Protein AF-A0A1Q3N577-F1 (afdb_monomer_lite)

Sequence (159 aa):
MLRPDIKIQPTASDKILKSLITYLAVVILLINVLELYLNRNLEVAWMGKYKMILLSVFCILIALGGHYLTKHPQYFNYRKEINAVNAAYEYRRSIQAIRTALICMLLAITTLSFVHLFQRIQYLSDWQRFYLFPVIVALCLVFYIVIYFRSKKATPGAE

Secondary structure (DSSP, 8-state):
-PPP---PPPPHHHHHHHHHHHHHHHHHHHHHHHHHHHHHHS---THHHHHHHHHHHHHHHHHHHHHHHHH-GGGS--SS---TTTHHHHHHHHHHHHHHHHHHHHHHHHHHHHHHHHHHHTTS-HHHHHHHHHHHHHHHHHHHHHHHHHHHTT-----

Structure (mmCIF, N/CA/C/O backbone):
data_AF-A0A1Q3N577-F1
#
_entry.id   AF-A0A1Q3N577-F1
#
loop_
_atom_site.group_PDB
_atom_site.id
_atom_site.type_symbol
_atom_site.label_atom_id
_atom_site.label_alt_id
_atom_site.label_comp_id
_atom_site.label_asym_id
_atom_site.label_entity_id
_atom_site.label_seq_id
_atom_site.pdbx_PDB_ins_code
_atom_site.Cartn_x
_atom_site.Cartn_y
_atom_site.Cartn_z
_atom_site.occupancy
_atom_site.B_iso_or_equiv
_atom_site.auth_seq_id
_atom_site.auth_comp_id
_atom_site.auth_asym_id
_atom_site.auth_atom_id
_atom_site.pdbx_PDB_model_num
ATOM 1 N N . MET A 1 1 ? -20.905 -15.032 24.412 1.00 60.38 1 MET A N 1
ATOM 2 C CA . MET A 1 1 ? -21.484 -13.671 24.396 1.00 60.38 1 MET A CA 1
ATOM 3 C C . MET A 1 1 ? -21.301 -13.067 23.011 1.00 60.38 1 MET A C 1
ATOM 5 O O . MET A 1 1 ? -20.223 -13.217 22.444 1.00 60.38 1 MET A O 1
ATOM 9 N N . LEU A 1 2 ? -22.338 -12.442 22.449 1.00 78.38 2 LEU A N 1
ATOM 10 C CA . LEU A 1 2 ? -22.232 -11.697 21.189 1.00 78.38 2 LEU A CA 1
ATOM 11 C C . LEU A 1 2 ? -21.441 -10.410 21.446 1.00 78.38 2 LEU A C 1
ATOM 13 O O . LEU A 1 2 ? -21.791 -9.637 22.335 1.00 78.38 2 LEU A O 1
ATOM 17 N N . ARG A 1 3 ? -20.351 -10.202 20.701 1.00 84.94 3 ARG A N 1
ATOM 18 C CA . ARG A 1 3 ? -19.554 -8.976 20.808 1.00 84.94 3 ARG A CA 1
ATOM 19 C C . ARG A 1 3 ? -20.349 -7.793 20.247 1.00 84.94 3 ARG A C 1
ATOM 21 O O . ARG A 1 3 ? -21.017 -7.962 19.227 1.00 84.94 3 ARG A O 1
ATOM 28 N N . PRO A 1 4 ? -20.263 -6.604 20.864 1.00 87.12 4 PRO A N 1
ATOM 29 C CA . PRO A 1 4 ? -20.976 -5.431 20.379 1.00 87.12 4 PRO A CA 1
ATOM 30 C C . PRO A 1 4 ? -20.441 -5.008 19.003 1.00 87.12 4 PRO A C 1
ATOM 32 O O . PRO A 1 4 ? -19.229 -4.876 18.816 1.00 87.12 4 PRO A O 1
ATOM 35 N N . ASP A 1 5 ? -21.344 -4.791 18.045 1.00 87.00 5 ASP A N 1
ATOM 36 C CA . ASP A 1 5 ? -21.024 -4.286 16.705 1.00 87.00 5 ASP A CA 1
ATOM 37 C C . ASP A 1 5 ? -21.136 -2.757 16.694 1.00 87.00 5 ASP A C 1
ATOM 39 O O . ASP A 1 5 ? -22.206 -2.181 16.495 1.00 87.00 5 ASP A O 1
ATOM 43 N N . ILE A 1 6 ? -20.022 -2.087 16.996 1.00 86.25 6 ILE A N 1
ATOM 44 C CA . ILE A 1 6 ? -19.956 -0.626 17.082 1.00 86.25 6 ILE A CA 1
ATOM 45 C C . ILE A 1 6 ? -19.259 -0.086 15.836 1.00 86.25 6 ILE A C 1
ATOM 47 O O . ILE A 1 6 ? -18.084 -0.369 15.588 1.00 86.25 6 ILE A O 1
ATOM 51 N N . LYS A 1 7 ? -19.956 0.768 15.080 1.00 84.62 7 LYS A N 1
ATOM 52 C CA . LYS A 1 7 ? -19.364 1.488 13.946 1.00 84.62 7 LYS A CA 1
ATOM 53 C C . LYS A 1 7 ? -18.413 2.572 14.451 1.00 84.62 7 LYS A C 1
ATOM 55 O O . LYS A 1 7 ? -18.843 3.608 14.951 1.00 84.62 7 LYS A O 1
ATOM 60 N N . ILE A 1 8 ? -17.111 2.354 14.281 1.00 84.88 8 ILE A N 1
ATOM 61 C CA . ILE A 1 8 ? -16.096 3.347 14.639 1.00 84.88 8 ILE A CA 1
ATOM 62 C C . ILE A 1 8 ? -16.025 4.438 13.581 1.00 84.88 8 ILE A C 1
ATOM 64 O O . ILE A 1 8 ? -15.740 4.176 12.411 1.00 84.88 8 ILE A O 1
ATOM 68 N N . GLN A 1 9 ? -16.236 5.681 14.012 1.00 86.25 9 GLN A N 1
ATOM 69 C CA . GLN A 1 9 ? -16.050 6.832 13.142 1.00 86.25 9 GLN A CA 1
ATOM 70 C C . GLN A 1 9 ? -14.558 7.034 12.817 1.00 86.25 9 GLN A C 1
ATOM 72 O O . GLN A 1 9 ? -13.721 7.006 13.732 1.00 86.25 9 GLN A O 1
ATOM 77 N N . PRO A 1 10 ? -14.214 7.248 11.532 1.00 82.00 10 PRO A N 1
ATOM 78 C CA . PRO A 1 10 ? -12.839 7.443 11.099 1.00 82.00 10 PRO A CA 1
ATOM 79 C C . PRO A 1 10 ? -12.299 8.799 11.563 1.00 82.00 10 PRO A C 1
ATOM 81 O O . PRO A 1 10 ? -12.874 9.848 11.282 1.00 82.00 10 PRO A O 1
ATOM 84 N N . THR A 1 11 ? -11.150 8.769 12.228 1.00 86.25 11 THR A N 1
ATOM 85 C CA . THR A 1 11 ? -10.394 9.954 12.651 1.00 86.25 11 THR A CA 1
ATOM 86 C C . THR A 1 11 ? -9.575 10.566 11.501 1.00 86.25 11 THR A C 1
ATOM 88 O O . THR A 1 11 ? -9.487 10.014 10.401 1.00 86.25 11 THR A O 1
ATOM 91 N N . ALA A 1 12 ? -8.948 11.727 11.722 1.00 82.94 12 ALA A N 1
ATOM 92 C CA . ALA A 1 12 ? -8.049 12.328 10.732 1.00 82.94 12 ALA A CA 1
ATOM 93 C C . ALA A 1 12 ? -6.838 11.425 10.424 1.00 82.94 12 ALA A C 1
ATOM 95 O O . ALA A 1 12 ? -6.513 11.206 9.256 1.00 82.94 12 ALA A O 1
ATOM 96 N N . SER A 1 13 ? -6.230 10.822 11.452 1.00 81.94 13 SER A N 1
ATOM 97 C CA . SER A 1 13 ? -5.123 9.872 11.278 1.00 81.94 13 SER A CA 1
ATOM 98 C C . SER A 1 13 ? -5.557 8.637 10.486 1.00 81.94 13 SER A C 1
ATOM 100 O O . SER A 1 13 ? -4.830 8.176 9.609 1.00 81.94 13 SER A O 1
ATOM 102 N N . ASP A 1 14 ? -6.787 8.164 10.689 1.00 82.81 14 ASP A N 1
ATOM 103 C CA . ASP A 1 14 ? -7.365 7.062 9.917 1.00 82.81 14 ASP A CA 1
ATOM 104 C C . ASP A 1 14 ? -7.448 7.368 8.414 1.00 82.81 14 ASP A C 1
ATOM 106 O O . ASP A 1 14 ? -7.158 6.506 7.577 1.00 82.81 14 ASP A O 1
ATOM 110 N N . LYS A 1 15 ? -7.816 8.605 8.060 1.00 83.94 15 LYS A N 1
ATOM 111 C CA . LYS A 1 15 ? -7.866 9.068 6.666 1.00 83.94 15 LYS A CA 1
ATOM 112 C C . LYS A 1 15 ? -6.469 9.148 6.047 1.00 83.94 15 LYS A C 1
ATOM 114 O O . LYS A 1 15 ? -6.307 8.757 4.887 1.00 83.94 15 LYS A O 1
ATOM 119 N N . ILE A 1 16 ? -5.473 9.608 6.806 1.00 84.44 16 ILE A N 1
ATOM 120 C CA . ILE A 1 16 ? -4.072 9.681 6.361 1.00 84.44 16 ILE A CA 1
ATOM 121 C C . ILE A 1 16 ? -3.533 8.272 6.103 1.00 84.44 16 ILE A C 1
ATOM 123 O O . ILE A 1 16 ? -3.088 7.988 4.992 1.00 84.44 16 ILE A O 1
ATOM 127 N N . LEU A 1 17 ? -3.672 7.358 7.069 1.00 85.88 17 LEU A N 1
ATOM 128 C CA . LEU A 1 17 ? -3.203 5.973 6.938 1.00 85.88 17 LEU A CA 1
ATOM 129 C C . LEU A 1 17 ? -3.861 5.263 5.750 1.00 85.88 17 LEU A C 1
ATOM 131 O O . LEU A 1 17 ? -3.186 4.602 4.964 1.00 85.88 17 LEU A O 1
ATOM 135 N N . LYS A 1 18 ? -5.174 5.445 5.553 1.00 85.31 18 LYS A N 1
ATOM 136 C CA . LYS A 1 18 ? -5.877 4.882 4.390 1.00 85.31 18 LYS A CA 1
ATOM 137 C C . LYS A 1 18 ? -5.354 5.452 3.070 1.00 85.31 18 LYS A C 1
ATOM 139 O O . LYS A 1 18 ? -5.277 4.728 2.078 1.00 85.31 18 LYS A O 1
ATOM 144 N N . SER A 1 19 ? -5.034 6.743 3.031 1.00 83.75 19 SER A N 1
ATOM 145 C CA . SER A 1 19 ? -4.470 7.388 1.839 1.00 83.75 19 SER A CA 1
ATOM 146 C C . SER A 1 19 ? -3.072 6.865 1.536 1.00 83.75 19 SER A C 1
ATOM 148 O O . SER A 1 19 ? -2.806 6.536 0.386 1.00 83.75 19 SER A O 1
ATOM 150 N N . LEU A 1 20 ? -2.241 6.669 2.561 1.00 85.62 20 LEU A N 1
ATOM 151 C CA . LEU A 1 20 ? -0.915 6.077 2.413 1.00 85.62 20 LEU A CA 1
ATOM 152 C C . LEU A 1 20 ? -0.984 4.639 1.879 1.00 85.62 20 LEU A C 1
ATOM 154 O O . LEU A 1 20 ? -0.286 4.313 0.928 1.00 85.62 20 LEU A O 1
ATOM 158 N N . ILE A 1 21 ? -1.881 3.806 2.417 1.00 87.69 21 ILE A N 1
ATOM 159 C CA . ILE A 1 21 ? -2.132 2.443 1.909 1.00 87.69 21 ILE A CA 1
ATOM 160 C C . ILE A 1 21 ? -2.550 2.476 0.433 1.00 87.69 21 ILE A C 1
ATOM 162 O O . ILE A 1 21 ? -2.034 1.709 -0.374 1.00 87.69 21 ILE A O 1
ATOM 166 N N . THR A 1 22 ? -3.470 3.381 0.077 1.00 85.12 22 THR A N 1
ATOM 167 C CA . THR A 1 22 ? -3.941 3.530 -1.312 1.00 85.12 22 THR A CA 1
ATOM 168 C C . THR A 1 22 ? -2.786 3.933 -2.227 1.00 85.12 22 THR A C 1
ATOM 170 O O . THR A 1 22 ? -2.621 3.358 -3.296 1.00 85.12 22 THR A O 1
ATOM 173 N N . TYR A 1 23 ? -1.972 4.897 -1.795 1.00 85.00 23 TYR A N 1
ATOM 174 C CA . TYR A 1 23 ? -0.819 5.363 -2.548 1.00 85.00 23 TYR A CA 1
ATOM 175 C C . TYR A 1 23 ? 0.201 4.245 -2.780 1.00 85.00 23 TYR A C 1
ATOM 177 O O . TYR A 1 23 ? 0.550 3.986 -3.927 1.00 85.00 23 TYR A O 1
ATOM 185 N N . LEU A 1 24 ? 0.615 3.538 -1.724 1.00 86.50 24 LEU A N 1
ATOM 186 C CA . LEU A 1 24 ? 1.573 2.435 -1.836 1.00 86.50 24 LEU A CA 1
ATOM 187 C C . LEU A 1 24 ? 1.068 1.342 -2.787 1.00 86.50 24 LEU A C 1
ATOM 189 O O . LEU A 1 24 ? 1.821 0.877 -3.635 1.00 86.50 24 LEU A O 1
ATOM 193 N N . ALA A 1 25 ? -0.216 0.983 -2.711 1.00 85.38 25 ALA A N 1
ATOM 194 C CA . ALA A 1 25 ? -0.806 0.006 -3.625 1.00 85.38 25 ALA A CA 1
ATOM 195 C C . ALA A 1 25 ? -0.743 0.463 -5.095 1.00 85.38 25 ALA A C 1
ATOM 197 O O . ALA A 1 25 ? -0.415 -0.332 -5.974 1.00 85.38 25 ALA A O 1
ATOM 198 N N . VAL A 1 26 ? -1.016 1.744 -5.369 1.00 84.06 26 VAL A N 1
ATOM 199 C CA . VAL A 1 26 ? -0.924 2.305 -6.727 1.00 84.06 26 VAL A CA 1
ATOM 200 C C . VAL A 1 26 ? 0.523 2.344 -7.218 1.00 84.06 26 VAL A C 1
ATOM 202 O O . VAL A 1 26 ? 0.777 1.979 -8.363 1.00 84.06 26 VAL A O 1
ATOM 205 N N . VAL A 1 27 ? 1.478 2.721 -6.363 1.00 84.62 27 VAL A N 1
ATOM 206 C CA . VAL A 1 27 ? 2.912 2.701 -6.697 1.00 84.62 27 VAL A CA 1
ATOM 207 C C . VAL A 1 27 ? 3.360 1.291 -7.075 1.00 84.62 27 VAL A C 1
ATOM 209 O O . VAL A 1 27 ? 3.979 1.115 -8.120 1.00 84.62 27 VAL A O 1
ATOM 212 N N . ILE A 1 28 ? 2.995 0.281 -6.281 1.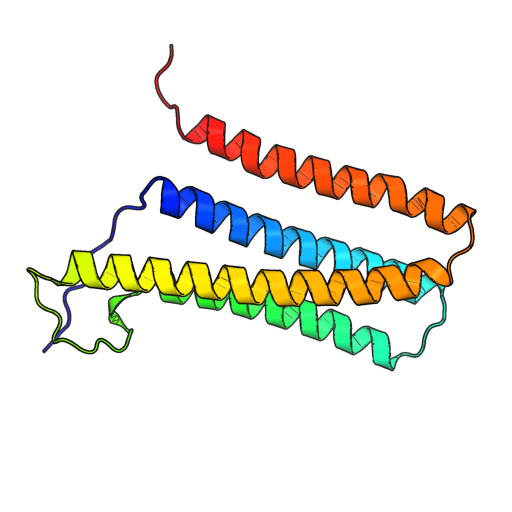00 85.69 28 ILE A N 1
ATOM 213 C CA . ILE A 1 28 ? 3.321 -1.122 -6.572 1.00 85.69 28 ILE A CA 1
ATOM 214 C C . ILE A 1 28 ? 2.730 -1.547 -7.923 1.00 85.69 28 ILE A C 1
ATOM 216 O O . ILE A 1 28 ? 3.430 -2.144 -8.737 1.00 85.69 28 ILE A O 1
ATOM 220 N N . LEU A 1 29 ? 1.462 -1.221 -8.200 1.00 83.25 29 LEU A N 1
ATOM 221 C CA . LEU A 1 29 ? 0.831 -1.533 -9.488 1.00 83.25 29 LEU A CA 1
ATOM 222 C C . LEU A 1 29 ? 1.565 -0.879 -10.664 1.00 83.25 29 LEU A C 1
ATOM 224 O O . LEU A 1 29 ? 1.808 -1.539 -11.671 1.00 83.25 29 LEU A O 1
ATOM 228 N N . LEU A 1 30 ? 1.954 0.389 -10.535 1.00 81.69 30 LEU A N 1
ATOM 229 C CA . LEU A 1 30 ? 2.684 1.111 -11.576 1.00 81.69 30 LEU A CA 1
ATOM 230 C C . LEU A 1 30 ? 4.081 0.526 -11.818 1.00 81.69 30 LEU A C 1
ATOM 232 O O . LEU A 1 30 ? 4.465 0.359 -12.974 1.00 81.69 30 LEU A O 1
ATOM 236 N N . ILE A 1 31 ? 4.809 0.156 -10.758 1.00 81.38 31 ILE A N 1
ATOM 237 C CA . ILE A 1 31 ? 6.102 -0.535 -10.886 1.00 81.38 31 ILE A CA 1
ATOM 238 C C . ILE A 1 31 ? 5.917 -1.866 -11.620 1.00 81.38 31 ILE A C 1
ATOM 240 O O . ILE A 1 31 ? 6.652 -2.143 -12.562 1.00 81.38 31 ILE A O 1
ATOM 244 N N . ASN A 1 32 ? 4.901 -2.654 -11.262 1.00 80.19 32 ASN A N 1
ATOM 245 C CA . ASN A 1 32 ? 4.634 -3.931 -11.924 1.00 80.19 32 ASN A CA 1
ATOM 246 C C . ASN A 1 32 ? 4.265 -3.761 -13.408 1.00 80.19 32 ASN A C 1
ATOM 248 O O . ASN A 1 32 ? 4.738 -4.523 -14.250 1.00 80.19 32 ASN A O 1
ATOM 252 N N . VAL A 1 33 ? 3.457 -2.752 -13.760 1.00 79.31 33 VAL A N 1
ATOM 253 C CA . VAL A 1 33 ? 3.138 -2.427 -15.165 1.00 79.31 33 VAL A CA 1
ATOM 254 C C . VAL A 1 33 ? 4.404 -2.051 -15.933 1.00 79.31 33 VAL A C 1
ATOM 256 O O . VAL A 1 33 ? 4.624 -2.528 -17.048 1.00 79.31 33 VAL A O 1
ATOM 259 N N . LEU A 1 34 ? 5.258 -1.231 -15.325 1.00 79.25 34 LEU A N 1
ATOM 260 C CA . LEU A 1 34 ? 6.528 -0.832 -15.909 1.00 79.25 34 LEU A CA 1
ATOM 261 C C . LEU A 1 34 ? 7.459 -2.035 -16.109 1.00 79.25 34 LEU A C 1
ATOM 263 O O . LEU A 1 34 ? 8.038 -2.200 -17.179 1.00 79.25 34 LEU A O 1
ATOM 267 N N . GLU A 1 35 ? 7.569 -2.921 -15.125 1.00 77.31 35 GLU A N 1
ATOM 268 C CA . GLU A 1 35 ? 8.372 -4.135 -15.252 1.00 77.31 35 GLU A CA 1
ATOM 269 C C . GLU A 1 35 ? 7.831 -5.108 -16.300 1.00 77.31 35 GLU A C 1
ATOM 271 O O . GLU A 1 35 ? 8.619 -5.755 -16.992 1.00 77.31 35 GLU A O 1
ATOM 276 N N . LEU A 1 36 ? 6.510 -5.215 -16.463 1.00 77.00 36 LEU A N 1
ATOM 277 C CA . LEU A 1 36 ? 5.903 -5.989 -17.548 1.00 77.00 36 LEU A CA 1
ATOM 278 C C . LEU A 1 36 ? 6.284 -5.415 -18.918 1.00 77.00 36 LEU A C 1
ATOM 280 O O . LEU A 1 36 ? 6.641 -6.179 -19.817 1.00 77.00 36 LEU A O 1
ATOM 284 N N . TYR A 1 37 ? 6.272 -4.087 -19.061 1.00 76.50 37 TYR A N 1
ATOM 285 C CA . TYR A 1 37 ? 6.732 -3.408 -20.273 1.00 76.50 37 TYR A CA 1
ATOM 286 C C . TYR A 1 37 ? 8.218 -3.681 -20.549 1.00 76.50 37 TYR A C 1
ATOM 288 O O . TYR A 1 37 ? 8.577 -4.092 -21.653 1.00 76.50 37 TYR A O 1
ATOM 296 N N . LEU A 1 38 ? 9.081 -3.546 -19.538 1.00 74.75 38 LEU A N 1
ATOM 297 C CA . LEU A 1 38 ? 10.514 -3.822 -19.675 1.00 74.75 38 LEU A CA 1
ATOM 298 C C . LEU A 1 38 ? 10.785 -5.298 -20.013 1.00 74.75 38 LEU A C 1
ATOM 300 O O . LEU A 1 38 ? 11.564 -5.586 -20.915 1.00 74.75 38 LEU A O 1
ATOM 304 N N . ASN A 1 39 ? 10.099 -6.244 -19.362 1.00 73.88 39 ASN A N 1
ATOM 305 C CA . ASN A 1 39 ? 10.220 -7.681 -19.645 1.00 73.88 39 ASN A CA 1
ATOM 306 C C . ASN A 1 39 ? 9.760 -8.072 -21.053 1.00 73.88 39 ASN A C 1
ATOM 308 O O . ASN A 1 39 ? 10.193 -9.104 -21.566 1.00 73.88 39 ASN A O 1
ATOM 312 N N . ARG A 1 40 ? 8.855 -7.302 -21.666 1.00 70.75 40 ARG A N 1
ATOM 313 C CA . ARG A 1 40 ? 8.456 -7.519 -23.059 1.00 70.75 40 ARG A CA 1
ATOM 314 C C . ARG A 1 40 ? 9.583 -7.156 -24.027 1.00 70.75 40 ARG A C 1
ATOM 316 O O . ARG A 1 40 ? 9.734 -7.840 -25.030 1.00 70.75 40 ARG A O 1
ATOM 323 N N . ASN A 1 41 ? 10.365 -6.130 -23.704 1.00 66.25 41 ASN A N 1
ATOM 324 C CA . ASN A 1 41 ? 11.372 -5.561 -24.602 1.00 66.25 41 ASN A CA 1
ATOM 325 C C . ASN A 1 41 ? 12.797 -6.092 -24.364 1.00 66.25 41 ASN A C 1
ATOM 327 O O . ASN A 1 41 ? 13.650 -5.918 -25.223 1.00 66.25 41 ASN A O 1
ATOM 331 N N . LEU A 1 42 ? 13.062 -6.714 -23.210 1.00 63.47 42 LEU A N 1
ATOM 332 C CA . LEU A 1 42 ? 14.399 -7.163 -22.798 1.00 63.47 42 LEU A CA 1
ATOM 333 C C . LEU A 1 42 ? 14.661 -8.675 -22.981 1.00 63.47 42 LEU A C 1
ATOM 335 O O . LEU A 1 42 ? 15.673 -9.162 -22.492 1.00 63.47 42 LEU A O 1
ATOM 339 N N . GLU A 1 43 ? 13.749 -9.436 -23.604 1.00 63.78 43 GLU A N 1
ATOM 340 C CA . GLU A 1 43 ? 13.844 -10.910 -23.771 1.00 63.78 43 GLU A CA 1
ATOM 341 C C . GLU A 1 43 ? 14.219 -11.690 -22.488 1.00 63.78 43 GLU A C 1
ATOM 343 O O . GLU A 1 43 ? 14.758 -12.795 -22.522 1.00 63.78 43 GLU A O 1
ATOM 348 N N . VAL A 1 44 ? 13.912 -11.139 -21.310 1.00 58.50 44 VAL A N 1
ATOM 349 C CA . VAL A 1 44 ? 14.329 -11.742 -20.039 1.00 58.50 44 VAL A CA 1
ATOM 350 C C . VAL A 1 44 ? 13.490 -12.986 -19.747 1.00 58.50 44 VAL A C 1
ATOM 352 O O . VAL A 1 44 ? 12.267 -12.985 -19.927 1.00 58.50 44 VAL A O 1
ATOM 355 N N . ALA A 1 45 ? 14.160 -14.036 -19.260 1.00 57.19 45 ALA A N 1
ATOM 356 C CA . ALA A 1 45 ? 13.610 -15.356 -18.964 1.00 57.19 45 ALA A CA 1
ATOM 357 C C . ALA A 1 45 ? 12.189 -15.330 -18.361 1.00 57.19 45 ALA A C 1
ATOM 359 O O . ALA A 1 45 ? 11.898 -14.631 -17.384 1.00 57.19 45 ALA A O 1
ATOM 360 N N . TRP A 1 46 ? 11.319 -16.180 -18.915 1.00 53.09 46 TRP A N 1
ATOM 361 C CA . TRP A 1 46 ? 9.895 -16.327 -18.581 1.00 53.09 46 TRP A CA 1
ATOM 362 C C . TRP A 1 46 ? 9.590 -16.438 -17.077 1.00 53.09 46 TRP A C 1
ATOM 364 O O . TRP A 1 46 ? 8.546 -15.970 -16.623 1.00 53.09 46 TRP A O 1
ATOM 374 N N . MET A 1 47 ? 10.513 -16.988 -16.283 1.00 51.44 47 MET A N 1
ATOM 375 C CA . MET A 1 47 ? 10.359 -17.167 -14.835 1.00 51.44 47 MET A CA 1
ATOM 376 C C . MET A 1 47 ? 10.231 -15.840 -14.061 1.00 51.44 47 MET A C 1
ATOM 378 O O . MET A 1 47 ? 9.643 -15.812 -12.982 1.00 51.44 47 MET A O 1
ATOM 382 N N . GLY A 1 48 ? 10.735 -14.727 -14.609 1.00 62.97 48 GLY A N 1
ATOM 383 C CA . GLY A 1 48 ? 10.579 -13.396 -14.015 1.00 62.97 48 GLY A CA 1
ATOM 384 C C . GLY A 1 48 ? 9.164 -12.819 -14.148 1.00 62.97 48 GLY A C 1
ATOM 385 O O . GLY A 1 48 ? 8.730 -12.077 -13.271 1.00 62.97 48 GLY A O 1
ATOM 386 N N . LYS A 1 49 ? 8.416 -13.188 -15.200 1.00 65.00 49 LYS A N 1
ATOM 387 C CA . LYS A 1 49 ? 7.085 -12.624 -15.500 1.00 65.00 49 LYS A CA 1
ATOM 388 C C . LYS A 1 49 ? 6.024 -13.083 -14.492 1.00 65.00 49 LYS A C 1
ATOM 390 O O . LYS A 1 49 ? 5.253 -12.267 -13.993 1.00 65.00 49 LYS A O 1
ATOM 395 N N . TYR A 1 50 ? 6.031 -14.368 -14.131 1.00 71.94 50 TYR A N 1
ATOM 396 C CA . TYR A 1 50 ? 5.080 -14.933 -13.166 1.00 71.94 50 TYR A CA 1
ATOM 397 C C . TYR A 1 50 ? 5.263 -14.376 -11.753 1.00 71.94 50 TYR A C 1
ATOM 399 O O . TYR A 1 50 ? 4.276 -14.1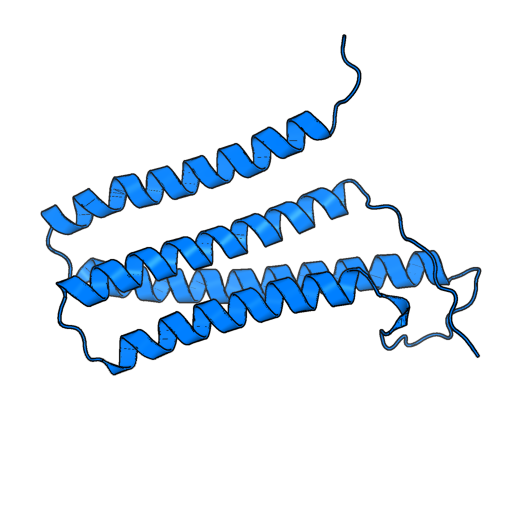35 -11.063 1.00 71.94 50 TYR A O 1
ATOM 407 N N . LYS A 1 51 ? 6.511 -14.119 -11.335 1.00 73.25 51 LYS A N 1
ATOM 408 C CA . LYS A 1 51 ? 6.811 -13.567 -10.005 1.00 73.25 51 LYS A CA 1
ATOM 409 C C . LYS A 1 51 ? 6.188 -12.180 -9.803 1.00 73.25 51 LYS A C 1
ATOM 411 O O . LYS A 1 51 ? 5.623 -11.934 -8.743 1.00 73.25 51 LYS A O 1
ATOM 416 N N . MET A 1 52 ? 6.208 -11.319 -10.824 1.00 70.75 52 MET A N 1
ATOM 417 C CA . MET A 1 52 ? 5.664 -9.953 -10.728 1.00 70.75 52 MET A CA 1
ATOM 418 C C . MET A 1 52 ? 4.135 -9.906 -10.774 1.00 70.75 52 MET A C 1
ATOM 420 O O . MET A 1 52 ? 3.499 -9.153 -10.031 1.00 70.75 52 MET A O 1
ATOM 424 N N . ILE A 1 53 ? 3.518 -10.767 -11.588 1.00 78.00 53 ILE A N 1
ATOM 425 C CA . ILE A 1 53 ? 2.058 -10.934 -11.580 1.00 78.00 53 ILE A CA 1
ATOM 426 C C . ILE A 1 53 ? 1.610 -11.452 -10.210 1.00 78.00 53 ILE A C 1
ATOM 428 O O . ILE A 1 53 ? 0.686 -10.903 -9.614 1.00 78.00 53 ILE A O 1
ATOM 432 N N . LEU A 1 54 ? 2.303 -12.460 -9.674 1.00 82.19 54 LEU A N 1
ATOM 433 C CA . LEU A 1 54 ? 2.001 -13.014 -8.359 1.00 82.19 54 LEU A CA 1
ATOM 434 C C . LEU A 1 54 ? 2.139 -11.950 -7.257 1.00 82.19 54 LEU A C 1
ATOM 436 O O . LEU A 1 54 ? 1.261 -11.840 -6.404 1.00 82.19 54 LEU A O 1
ATOM 440 N N . LEU A 1 55 ? 3.183 -11.115 -7.310 1.00 80.69 55 LEU A N 1
ATOM 441 C CA . LEU A 1 55 ? 3.380 -10.005 -6.373 1.00 80.69 55 LEU A CA 1
ATOM 442 C C . LEU A 1 55 ? 2.239 -8.975 -6.442 1.00 80.69 55 LEU A C 1
ATOM 444 O O . LEU A 1 55 ? 1.746 -8.527 -5.405 1.00 80.69 55 LEU A O 1
ATOM 448 N N . SER A 1 56 ? 1.770 -8.651 -7.651 1.00 80.31 56 SER A N 1
ATOM 449 C CA . SER A 1 56 ? 0.615 -7.765 -7.870 1.00 80.31 56 SER A CA 1
ATOM 450 C C . SER A 1 56 ? -0.660 -8.336 -7.246 1.00 80.31 56 SER A C 1
ATOM 452 O O . SER A 1 56 ? -1.388 -7.630 -6.545 1.00 80.31 56 SER A O 1
ATOM 454 N N . VAL A 1 57 ? -0.909 -9.632 -7.458 1.00 85.50 57 VAL A N 1
ATOM 455 C CA . VAL A 1 57 ? -2.064 -10.342 -6.894 1.00 85.50 57 VAL A CA 1
ATOM 456 C C . VAL A 1 57 ? -1.999 -10.345 -5.368 1.00 85.50 57 VAL A C 1
ATOM 458 O O . VAL A 1 57 ? -2.983 -9.989 -4.719 1.00 85.50 57 VAL A O 1
ATOM 461 N N . PHE A 1 58 ? -0.840 -10.655 -4.778 1.00 86.81 58 PHE A N 1
ATOM 462 C CA . PHE A 1 58 ? -0.658 -10.589 -3.327 1.00 86.81 58 PHE A CA 1
ATOM 463 C C . PHE A 1 58 ? -0.902 -9.182 -2.778 1.00 86.81 58 PHE A C 1
ATOM 465 O O . PHE A 1 58 ? -1.572 -9.037 -1.758 1.00 86.81 58 PHE A O 1
ATOM 472 N N . CYS A 1 59 ? -0.430 -8.139 -3.463 1.00 84.69 59 CYS A N 1
ATOM 473 C CA . CYS A 1 59 ? -0.666 -6.759 -3.049 1.00 84.69 59 CYS A CA 1
ATOM 474 C C . CYS A 1 59 ? -2.166 -6.412 -3.018 1.00 84.69 59 CYS A C 1
ATOM 476 O O . CYS A 1 59 ? -2.640 -5.798 -2.058 1.00 84.69 59 CYS A O 1
ATOM 478 N N . ILE A 1 60 ? -2.929 -6.836 -4.031 1.00 85.94 60 ILE A N 1
ATOM 479 C CA . ILE A 1 60 ? -4.386 -6.640 -4.083 1.00 85.94 60 ILE A CA 1
ATOM 480 C C . ILE A 1 60 ? -5.074 -7.409 -2.951 1.00 85.94 60 ILE A C 1
ATOM 482 O O . ILE A 1 60 ? -5.911 -6.840 -2.249 1.00 85.94 60 ILE A O 1
ATOM 486 N N . LEU A 1 61 ? -4.696 -8.671 -2.728 1.00 90.12 61 LEU A N 1
ATOM 487 C CA . LEU A 1 61 ? -5.249 -9.492 -1.649 1.00 90.12 61 LEU A CA 1
ATOM 488 C C . LEU A 1 61 ? -4.979 -8.883 -0.270 1.00 90.12 61 LEU A C 1
ATOM 490 O O . LEU A 1 61 ? -5.886 -8.828 0.557 1.00 90.12 61 LEU A O 1
ATOM 494 N N . ILE A 1 62 ? -3.773 -8.364 -0.030 1.00 89.12 62 ILE A N 1
ATOM 495 C CA . ILE A 1 62 ? -3.417 -7.682 1.222 1.00 89.12 62 ILE A CA 1
ATOM 496 C C . ILE A 1 62 ? -4.248 -6.406 1.396 1.00 89.12 62 ILE A C 1
ATOM 498 O O . ILE A 1 62 ? -4.786 -6.165 2.478 1.00 89.12 62 ILE A O 1
ATOM 502 N N . ALA A 1 63 ? -4.402 -5.599 0.343 1.00 84.88 63 ALA A N 1
ATOM 503 C CA . ALA A 1 63 ? -5.187 -4.369 0.404 1.00 84.88 63 ALA A CA 1
ATOM 504 C C . ALA A 1 63 ? -6.681 -4.643 0.664 1.00 84.88 63 ALA A C 1
ATOM 506 O O . ALA A 1 63 ? -7.289 -3.993 1.520 1.00 84.88 63 ALA A O 1
ATOM 507 N N . LEU A 1 64 ? -7.267 -5.624 -0.031 1.00 88.62 64 LEU A N 1
ATOM 508 C CA . LEU A 1 64 ? -8.665 -6.031 0.140 1.00 88.62 64 LEU A CA 1
ATOM 509 C C . LEU A 1 64 ? -8.903 -6.704 1.493 1.00 88.62 64 LEU A C 1
ATOM 511 O O . LEU A 1 64 ? -9.839 -6.333 2.201 1.00 88.62 64 LEU A O 1
ATOM 515 N N . GLY A 1 65 ? -8.036 -7.638 1.884 1.00 89.00 65 GLY A N 1
ATOM 516 C CA . GLY A 1 65 ? -8.092 -8.305 3.182 1.00 89.00 65 GLY A CA 1
ATOM 517 C C . GLY A 1 65 ? -7.963 -7.300 4.321 1.00 89.00 65 GLY A C 1
ATOM 518 O O . GLY A 1 65 ? -8.781 -7.281 5.235 1.00 89.00 65 GLY A O 1
ATOM 519 N N . GLY A 1 66 ? -7.016 -6.369 4.218 1.00 87.75 66 GLY A N 1
ATOM 520 C CA . GLY A 1 66 ? -6.870 -5.260 5.153 1.00 87.75 66 GLY A CA 1
ATOM 521 C C . GLY A 1 66 ? -8.108 -4.365 5.236 1.00 87.75 66 GLY A C 1
ATOM 522 O O . GLY A 1 66 ? -8.548 -3.990 6.328 1.00 87.75 66 GLY A O 1
ATOM 523 N N . HIS A 1 67 ? -8.718 -4.044 4.093 1.00 87.56 67 HIS A N 1
ATOM 524 C CA . HIS A 1 67 ? -9.966 -3.289 4.060 1.00 87.56 67 HIS A CA 1
ATOM 525 C C . HIS A 1 67 ? -11.106 -4.034 4.763 1.00 87.56 67 HIS A C 1
ATOM 527 O O . HIS A 1 67 ? -11.803 -3.439 5.585 1.00 87.56 67 HIS A O 1
ATOM 533 N N . TYR A 1 68 ? -11.256 -5.330 4.488 1.00 90.38 68 TYR A N 1
ATOM 534 C CA . TYR A 1 68 ? -12.268 -6.173 5.113 1.00 90.38 68 TYR A CA 1
ATOM 535 C C . TYR A 1 68 ? -12.069 -6.276 6.630 1.00 90.38 68 TYR A C 1
ATOM 537 O O . TYR A 1 68 ? -12.995 -6.007 7.393 1.00 90.38 68 TYR A O 1
ATOM 545 N N . LEU A 1 69 ? -10.843 -6.561 7.079 1.00 88.81 69 LEU A N 1
ATOM 546 C CA . LEU A 1 69 ? -10.503 -6.662 8.499 1.00 88.81 69 LEU A CA 1
ATOM 547 C C . LEU A 1 69 ? -10.799 -5.343 9.224 1.00 88.81 69 LEU A C 1
ATOM 549 O O . LEU A 1 69 ? -11.463 -5.332 10.255 1.00 88.81 69 LEU A O 1
ATOM 553 N N . THR A 1 70 ? -10.393 -4.202 8.660 1.00 88.38 70 THR A N 1
ATOM 554 C CA . THR A 1 70 ? -10.655 -2.892 9.288 1.00 88.38 70 THR A CA 1
ATOM 555 C C . THR A 1 70 ? -12.135 -2.499 9.329 1.00 88.38 70 THR A C 1
ATOM 557 O O . THR A 1 70 ? -12.493 -1.624 10.118 1.00 88.38 70 THR A O 1
ATOM 560 N N . LYS A 1 71 ? -12.993 -3.120 8.510 1.00 88.38 71 LYS A N 1
ATOM 561 C CA . LYS A 1 71 ? -14.450 -2.928 8.540 1.00 88.38 71 LYS A CA 1
ATOM 562 C C . LYS A 1 71 ? -15.127 -3.762 9.630 1.00 88.38 71 LYS A C 1
ATOM 564 O O . LYS A 1 71 ? -16.190 -3.369 10.099 1.00 88.38 71 LYS A O 1
ATOM 569 N N . HIS A 1 72 ? -14.508 -4.869 10.034 1.00 89.69 72 HIS A N 1
ATOM 570 C CA . HIS A 1 72 ? -15.076 -5.815 10.988 1.00 89.69 72 HIS A CA 1
ATOM 571 C C . HIS A 1 72 ? -14.132 -6.113 12.169 1.00 89.69 72 HIS A C 1
ATOM 573 O O . HIS A 1 72 ? -13.698 -7.257 12.343 1.00 89.69 72 HIS A O 1
ATOM 579 N N . PRO A 1 73 ? -13.808 -5.108 13.008 1.00 88.88 73 PRO A N 1
ATOM 580 C CA . PRO A 1 73 ? -12.901 -5.290 14.141 1.00 88.88 73 PRO A CA 1
ATOM 581 C C . PRO A 1 73 ? -13.389 -6.319 15.169 1.00 88.88 73 PRO A C 1
ATOM 583 O O . PRO A 1 73 ? -12.577 -6.963 15.828 1.00 88.88 73 PRO A O 1
ATOM 586 N N . GLN A 1 74 ? -14.701 -6.543 15.264 1.00 88.50 74 GLN A N 1
ATOM 587 C CA . GLN A 1 74 ? -15.313 -7.512 16.173 1.00 88.50 74 GLN A CA 1
ATOM 588 C C . GLN A 1 74 ? -14.791 -8.946 16.002 1.00 88.50 74 GLN A C 1
ATOM 590 O O . GLN A 1 74 ? -14.868 -9.727 16.950 1.00 88.50 74 GLN A O 1
ATOM 595 N N . TYR A 1 75 ? -14.247 -9.299 14.832 1.00 87.38 75 TYR A N 1
ATOM 596 C CA . TYR A 1 75 ? -13.710 -10.636 14.569 1.00 87.38 75 TYR A CA 1
ATOM 597 C C . TYR A 1 75 ? -12.272 -10.835 15.061 1.00 87.38 75 TYR A C 1
ATOM 599 O O . TYR A 1 75 ? -11.774 -11.958 15.029 1.00 87.38 75 TYR A O 1
ATOM 607 N N . PHE A 1 76 ? -11.583 -9.793 15.536 1.00 88.75 76 PHE A N 1
ATOM 608 C CA . PHE A 1 76 ? -10.208 -9.950 16.011 1.00 88.75 76 PHE A CA 1
ATOM 609 C C . PHE A 1 76 ? -10.122 -10.687 17.336 1.00 88.75 76 PHE A C 1
ATOM 611 O O . PHE A 1 76 ? -11.051 -10.694 18.141 1.00 88.75 76 PHE A O 1
ATOM 618 N N . ASN A 1 77 ? -8.968 -11.297 17.588 1.00 88.44 77 ASN A N 1
ATOM 619 C CA . ASN A 1 77 ? -8.708 -11.887 18.886 1.00 88.44 77 ASN A CA 1
ATOM 620 C C . ASN A 1 77 ? -8.201 -10.807 19.851 1.00 88.44 77 ASN A C 1
ATOM 622 O O . ASN A 1 77 ? -7.161 -10.191 19.614 1.00 88.44 77 ASN A O 1
ATOM 626 N N . TYR A 1 78 ? -8.948 -10.570 20.926 1.00 88.56 78 TYR A N 1
ATOM 627 C CA . TYR A 1 78 ? -8.627 -9.578 21.948 1.00 88.56 78 TYR A CA 1
ATOM 628 C C . TYR A 1 78 ? -8.148 -10.291 23.208 1.00 88.56 78 TYR A C 1
ATOM 630 O O . TYR A 1 78 ? -8.732 -11.290 23.614 1.00 88.56 78 TYR A O 1
ATOM 638 N N . ARG A 1 79 ? -7.098 -9.766 23.853 1.00 87.56 79 ARG A N 1
ATOM 639 C CA . ARG A 1 79 ? -6.603 -10.316 25.131 1.00 87.56 79 ARG A CA 1
ATOM 640 C C . ARG A 1 79 ? -7.581 -10.108 26.288 1.00 87.56 79 ARG A C 1
ATOM 642 O O . ARG A 1 79 ? -7.521 -10.835 27.269 1.00 87.56 79 ARG A O 1
ATOM 649 N N . LYS A 1 80 ? -8.423 -9.079 26.193 1.00 87.75 80 LYS A N 1
ATOM 650 C CA . LYS A 1 80 ? -9.449 -8.742 27.181 1.00 87.75 80 LYS A CA 1
ATOM 651 C C . LYS A 1 80 ? -10.821 -9.058 26.612 1.00 87.75 80 LYS A C 1
ATOM 653 O O . LYS A 1 80 ? -11.031 -8.957 25.403 1.00 87.75 80 LYS A O 1
ATOM 658 N N . GLU A 1 81 ? -11.752 -9.386 27.496 1.00 88.81 81 GLU A N 1
ATOM 659 C CA . GLU A 1 81 ? -13.152 -9.500 27.120 1.00 88.81 81 GLU A CA 1
ATOM 660 C C . GLU A 1 81 ? -13.688 -8.142 26.648 1.00 88.81 81 GLU A C 1
ATOM 662 O O . GLU A 1 81 ? -13.430 -7.097 27.255 1.00 88.81 81 GLU A O 1
ATOM 667 N N . ILE A 1 82 ? -14.400 -8.164 25.523 1.00 91.00 82 ILE A N 1
ATOM 668 C CA . ILE A 1 82 ? -14.951 -6.967 24.898 1.00 91.00 82 ILE A CA 1
ATOM 669 C C . ILE A 1 82 ? -16.376 -6.755 25.397 1.00 91.00 82 ILE A C 1
ATOM 671 O O . ILE A 1 82 ? -17.255 -7.580 25.155 1.00 91.00 82 ILE A O 1
ATOM 675 N N . ASN A 1 83 ? -16.597 -5.618 26.049 1.00 90.19 83 ASN A N 1
ATOM 676 C CA . ASN A 1 83 ? -17.884 -5.163 26.552 1.00 90.19 83 ASN A CA 1
ATOM 677 C C . ASN A 1 83 ? -18.232 -3.780 25.974 1.00 90.19 83 ASN A C 1
ATOM 679 O O . ASN A 1 83 ? -17.416 -3.138 25.316 1.00 90.19 83 ASN A O 1
ATOM 683 N N . ALA A 1 84 ? -19.455 -3.300 26.209 1.00 88.12 84 ALA A N 1
ATOM 684 C CA . ALA A 1 84 ? -19.927 -2.033 25.640 1.00 88.12 84 ALA A CA 1
ATOM 685 C C . ALA A 1 84 ? -19.079 -0.809 26.048 1.00 88.12 84 ALA A C 1
ATOM 687 O O . ALA A 1 84 ? -19.031 0.171 25.311 1.00 88.12 84 ALA A O 1
ATOM 688 N N . VAL A 1 85 ? -18.385 -0.876 27.191 1.00 88.75 85 VAL A N 1
ATOM 689 C CA . VAL A 1 85 ? -17.588 0.232 27.736 1.00 88.75 85 VAL A CA 1
ATOM 690 C C . VAL A 1 85 ? -16.206 0.306 27.079 1.00 88.75 85 VAL A C 1
ATOM 692 O O . VAL A 1 85 ? -15.733 1.395 26.764 1.00 88.75 85 VAL A O 1
ATOM 695 N N . ASN A 1 86 ? -15.552 -0.838 26.840 1.00 91.38 86 ASN A N 1
ATOM 696 C CA . ASN A 1 86 ? -14.187 -0.886 26.301 1.00 91.38 86 ASN A CA 1
ATOM 697 C C . ASN A 1 86 ? -14.112 -1.118 24.779 1.00 91.38 86 ASN A C 1
ATOM 699 O O . ASN A 1 86 ? -13.075 -0.830 24.174 1.00 91.38 86 ASN A O 1
ATOM 703 N N . ALA A 1 87 ? -15.195 -1.588 24.148 1.00 89.88 87 ALA A N 1
ATOM 704 C CA . ALA A 1 87 ? -15.204 -2.007 22.747 1.00 89.88 87 ALA A CA 1
ATOM 705 C C . ALA A 1 87 ? -14.705 -0.922 21.792 1.00 89.88 87 ALA A C 1
ATOM 707 O O . ALA A 1 87 ? -13.850 -1.191 20.953 1.00 89.88 87 ALA A O 1
ATOM 708 N N . ALA A 1 88 ? -15.179 0.318 21.941 1.00 90.38 88 ALA A N 1
ATOM 709 C CA . ALA A 1 88 ? -14.794 1.412 21.052 1.00 90.38 88 ALA A CA 1
ATOM 710 C C . ALA A 1 88 ? -13.280 1.692 21.083 1.00 90.38 88 ALA A C 1
ATOM 712 O O . ALA A 1 88 ? -12.664 1.924 20.040 1.00 90.38 88 ALA A O 1
ATOM 713 N N . TYR A 1 89 ? -12.675 1.644 22.271 1.00 91.00 89 TYR A N 1
ATOM 714 C CA . TYR A 1 89 ? -11.244 1.872 22.443 1.00 91.00 89 TYR A CA 1
ATOM 715 C C . TYR A 1 89 ? -10.420 0.726 21.843 1.00 91.00 89 TYR A C 1
ATOM 717 O O . TYR A 1 89 ? -9.530 0.963 21.022 1.00 91.00 89 TYR A O 1
ATOM 725 N N . GLU A 1 90 ? -10.752 -0.519 22.192 1.00 92.44 90 GLU A N 1
ATOM 726 C CA . GLU A 1 90 ? -10.012 -1.701 21.737 1.00 92.44 90 GLU A CA 1
ATOM 727 C C . GLU A 1 90 ? -10.144 -1.910 20.221 1.00 92.44 90 GLU A C 1
ATOM 729 O O . GLU A 1 90 ? -9.158 -2.164 19.529 1.00 92.44 90 GLU A O 1
ATOM 734 N N . TYR A 1 91 ? -11.337 -1.718 19.656 1.00 92.94 91 TYR A N 1
ATOM 735 C CA . TYR A 1 91 ? -11.555 -1.798 18.211 1.00 92.94 91 TYR A CA 1
ATOM 736 C C . TYR A 1 91 ? -10.757 -0.728 17.458 1.00 92.94 91 TYR A C 1
ATOM 738 O O . TYR A 1 91 ? -10.129 -1.040 16.444 1.00 92.94 91 TYR A O 1
ATOM 746 N N . ARG A 1 92 ? -10.716 0.518 17.958 1.00 90.56 92 ARG A N 1
ATOM 747 C CA . ARG A 1 92 ? -9.925 1.592 17.336 1.00 90.56 92 ARG A CA 1
ATOM 748 C C . ARG A 1 92 ? -8.437 1.254 17.359 1.00 90.56 92 ARG A C 1
ATOM 750 O O . ARG A 1 92 ? -7.768 1.391 16.335 1.00 90.56 92 ARG A O 1
ATOM 757 N N . ARG A 1 93 ? -7.937 0.767 18.496 1.00 90.75 93 ARG A N 1
ATOM 758 C CA . ARG A 1 93 ? -6.542 0.344 18.649 1.00 90.75 93 ARG A CA 1
ATOM 759 C C . ARG A 1 93 ? -6.184 -0.787 17.683 1.00 90.75 93 ARG A C 1
ATOM 761 O O . ARG A 1 93 ? -5.152 -0.708 17.019 1.00 90.75 93 ARG A O 1
ATOM 768 N N . SER A 1 94 ? -7.040 -1.798 17.541 1.00 91.31 94 SER A N 1
ATOM 769 C CA . SER A 1 94 ? -6.800 -2.904 16.605 1.00 91.31 94 SER A CA 1
ATOM 770 C C . SER A 1 94 ? -6.843 -2.467 15.143 1.00 91.31 94 SER A C 1
ATOM 772 O O . SER A 1 94 ? -5.993 -2.881 14.357 1.00 91.31 94 SER A O 1
ATOM 774 N N . ILE A 1 95 ? -7.779 -1.588 14.768 1.00 91.44 95 ILE A N 1
ATOM 775 C CA . ILE A 1 95 ? -7.831 -1.015 13.415 1.00 91.44 95 ILE A CA 1
ATOM 776 C C . ILE A 1 95 ? -6.533 -0.265 13.098 1.00 91.44 95 ILE A C 1
ATOM 778 O O . ILE A 1 95 ? -5.985 -0.431 12.007 1.00 91.44 95 ILE A O 1
ATOM 782 N N . GLN A 1 96 ? -6.028 0.540 14.037 1.00 89.50 96 GLN A N 1
ATOM 783 C CA . GLN A 1 96 ? -4.759 1.247 13.869 1.00 89.50 96 GLN A CA 1
ATOM 784 C C . GLN A 1 96 ? -3.591 0.272 13.722 1.00 89.50 96 GLN A C 1
ATOM 786 O O . GLN A 1 96 ? -2.826 0.399 12.771 1.00 89.50 96 GLN A O 1
ATOM 791 N N . ALA A 1 97 ? -3.500 -0.742 14.586 1.00 90.56 97 ALA A N 1
ATOM 792 C CA . ALA A 1 97 ? -2.452 -1.758 14.511 1.00 90.56 97 ALA A CA 1
ATOM 793 C C . ALA A 1 97 ? -2.439 -2.480 13.153 1.00 90.56 97 ALA A C 1
ATOM 795 O O . ALA A 1 97 ? -1.380 -2.642 12.550 1.00 90.56 97 ALA A O 1
ATOM 796 N N . ILE A 1 98 ? -3.610 -2.844 12.624 1.00 91.12 98 ILE A N 1
ATOM 797 C CA . ILE A 1 98 ? -3.727 -3.493 11.312 1.00 91.12 98 ILE A CA 1
ATOM 798 C C . ILE A 1 98 ? -3.316 -2.559 10.188 1.00 91.12 98 ILE A C 1
ATOM 800 O O . ILE A 1 98 ? -2.606 -2.979 9.283 1.00 91.12 98 ILE A O 1
ATOM 804 N N . ARG A 1 99 ? -3.721 -1.289 10.228 1.00 89.88 99 ARG A N 1
ATOM 805 C CA . ARG A 1 99 ? -3.295 -0.325 9.206 1.00 89.88 99 ARG A CA 1
ATOM 806 C C . ARG A 1 99 ? -1.794 -0.095 9.232 1.00 89.88 99 ARG A C 1
ATOM 808 O O . ARG A 1 99 ? -1.195 -0.047 8.165 1.00 89.88 99 ARG A O 1
ATOM 815 N N . THR A 1 100 ? -1.191 -0.017 10.413 1.00 89.50 100 THR A N 1
ATOM 816 C CA . THR A 1 100 ? 0.265 0.056 10.554 1.00 89.50 100 THR A CA 1
ATOM 817 C C . THR A 1 100 ? 0.927 -1.189 9.970 1.00 89.50 100 THR A C 1
ATOM 819 O O . THR A 1 100 ? 1.819 -1.059 9.140 1.00 89.50 100 THR A O 1
ATOM 822 N N . ALA A 1 101 ? 0.442 -2.388 10.306 1.00 90.75 101 ALA A N 1
ATOM 823 C CA . ALA A 1 101 ? 0.961 -3.634 9.744 1.00 90.75 101 ALA A CA 1
ATOM 824 C C . ALA A 1 101 ? 0.824 -3.686 8.211 1.00 90.75 101 ALA A C 1
ATOM 826 O O . ALA A 1 101 ? 1.770 -4.060 7.522 1.00 90.75 101 ALA A O 1
ATOM 827 N N . LEU A 1 102 ? -0.318 -3.254 7.663 1.00 91.44 102 LEU A N 1
ATOM 828 C CA . LEU A 1 102 ? -0.540 -3.144 6.217 1.00 91.44 102 LEU A CA 1
ATOM 829 C C . LEU A 1 102 ? 0.456 -2.188 5.566 1.00 91.44 102 LEU A C 1
ATOM 831 O O . LEU A 1 102 ? 1.016 -2.523 4.530 1.00 91.44 102 LEU A O 1
ATOM 835 N N . ILE A 1 103 ? 0.701 -1.023 6.170 1.00 90.88 103 ILE A N 1
ATOM 836 C CA . ILE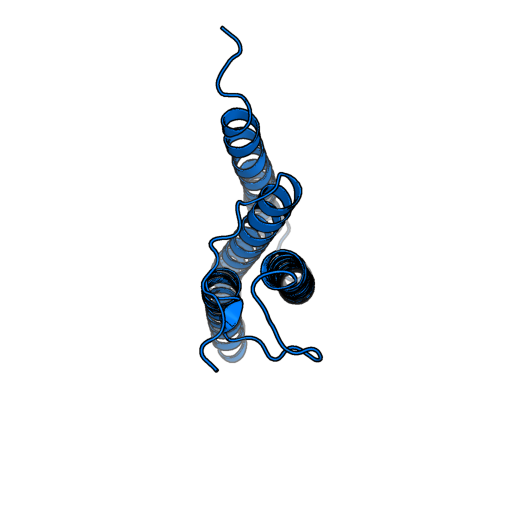 A 1 103 ? 1.695 -0.068 5.672 1.00 90.88 103 ILE A CA 1
ATOM 837 C C . ILE A 1 103 ? 3.083 -0.699 5.685 1.00 90.88 103 ILE A C 1
ATOM 839 O O . ILE A 1 103 ? 3.765 -0.627 4.671 1.00 90.88 103 ILE A O 1
ATOM 843 N N . CYS A 1 104 ? 3.488 -1.359 6.772 1.00 92.31 104 CYS A N 1
ATOM 844 C CA . CYS A 1 104 ? 4.786 -2.031 6.845 1.00 92.31 104 CYS A CA 1
ATOM 845 C C . CYS A 1 104 ? 4.937 -3.109 5.762 1.00 92.31 104 CYS A C 1
ATOM 847 O O . CYS A 1 104 ? 5.959 -3.145 5.079 1.00 92.31 104 CYS A O 1
ATOM 849 N N . MET A 1 105 ? 3.914 -3.946 5.557 1.00 91.50 105 MET A N 1
ATOM 850 C CA . MET A 1 105 ? 3.925 -4.974 4.511 1.00 91.50 105 MET A CA 1
ATOM 851 C C . MET A 1 105 ? 3.990 -4.364 3.107 1.00 91.50 105 MET A C 1
ATOM 853 O O . MET A 1 105 ? 4.816 -4.776 2.295 1.00 91.50 105 MET A O 1
ATOM 857 N N . LEU A 1 106 ? 3.160 -3.358 2.820 1.00 90.56 106 LEU A N 1
ATOM 858 C CA . LEU A 1 106 ? 3.162 -2.678 1.524 1.00 90.56 106 LEU A CA 1
ATOM 859 C C . LEU A 1 106 ? 4.480 -1.949 1.273 1.00 90.56 106 LEU A C 1
ATOM 861 O O . LEU A 1 106 ? 4.974 -1.964 0.152 1.00 90.56 106 LEU A O 1
ATOM 865 N N . LEU A 1 107 ? 5.079 -1.350 2.299 1.00 90.25 107 LEU A N 1
ATOM 866 C CA . LEU A 1 107 ? 6.366 -0.675 2.191 1.00 90.25 107 LEU A CA 1
ATOM 867 C C . LEU A 1 107 ? 7.485 -1.683 1.906 1.00 90.25 107 LEU A C 1
ATOM 869 O O . LEU A 1 107 ? 8.282 -1.444 1.008 1.00 90.25 107 LEU A O 1
ATOM 873 N N . ALA A 1 108 ? 7.490 -2.847 2.564 1.00 89.19 108 ALA A N 1
ATOM 874 C CA . ALA A 1 108 ? 8.430 -3.925 2.256 1.00 89.19 108 ALA A CA 1
ATOM 875 C C . ALA A 1 108 ? 8.297 -4.412 0.800 1.00 89.19 108 ALA A C 1
ATOM 877 O O . ALA A 1 108 ? 9.297 -4.511 0.090 1.00 89.19 108 ALA A O 1
ATOM 878 N N . ILE A 1 109 ? 7.066 -4.647 0.327 1.00 88.75 109 ILE A N 1
ATOM 879 C CA . ILE A 1 109 ? 6.799 -5.036 -1.069 1.00 88.75 109 ILE A CA 1
ATOM 880 C C . ILE A 1 109 ? 7.246 -3.937 -2.038 1.00 88.75 109 ILE A C 1
ATOM 882 O O . ILE A 1 109 ? 7.881 -4.227 -3.051 1.00 88.75 109 ILE A O 1
ATOM 886 N N . THR A 1 110 ? 6.953 -2.675 -1.720 1.00 87.19 110 THR A N 1
ATOM 887 C CA . THR A 1 110 ? 7.349 -1.514 -2.529 1.00 87.19 110 THR A CA 1
ATOM 888 C C . THR A 1 110 ? 8.868 -1.440 -2.652 1.00 87.19 110 THR A C 1
ATOM 890 O O . THR A 1 110 ? 9.384 -1.329 -3.760 1.00 87.19 110 THR A O 1
ATOM 893 N N . THR A 1 111 ? 9.596 -1.577 -1.541 1.00 86.56 111 THR A N 1
ATOM 894 C CA . THR A 1 111 ? 11.064 -1.582 -1.528 1.00 86.56 111 THR A CA 1
ATOM 895 C C . THR A 1 111 ? 11.629 -2.722 -2.371 1.00 86.56 111 THR A C 1
ATOM 897 O O . THR A 1 111 ? 12.494 -2.478 -3.206 1.00 86.56 111 THR A O 1
ATOM 900 N N . LEU A 1 112 ? 11.117 -3.949 -2.219 1.00 85.62 112 LEU A N 1
ATOM 901 C CA . LEU A 1 112 ? 11.545 -5.089 -3.041 1.00 85.62 112 LEU A CA 1
ATOM 902 C C . LEU A 1 112 ? 11.291 -4.848 -4.536 1.00 85.62 112 LEU A C 1
ATOM 904 O O . LEU A 1 112 ? 12.153 -5.149 -5.361 1.00 85.62 112 LEU A O 1
ATOM 908 N N . SER A 1 113 ? 10.143 -4.258 -4.873 1.00 83.88 113 SER A N 1
ATOM 909 C CA . SER A 1 113 ? 9.783 -3.915 -6.255 1.00 83.88 113 SER A CA 1
ATOM 910 C C . SER A 1 113 ? 10.743 -2.870 -6.834 1.00 83.88 113 SER A C 1
ATOM 912 O O . SER A 1 113 ? 11.218 -3.020 -7.956 1.00 83.88 113 SER A O 1
ATOM 914 N N . PHE A 1 114 ? 11.102 -1.842 -6.056 1.00 83.50 114 PHE A N 1
ATOM 915 C CA . PHE A 1 114 ? 12.098 -0.853 -6.472 1.00 83.50 114 PHE A CA 1
ATOM 916 C C . PHE A 1 114 ? 13.485 -1.462 -6.655 1.00 83.50 114 PHE A C 1
ATOM 918 O O . PHE A 1 114 ? 14.133 -1.169 -7.654 1.00 83.50 114 PHE A O 1
ATOM 925 N N . VAL A 1 115 ? 13.944 -2.314 -5.733 1.00 84.38 115 VAL A N 1
ATOM 926 C CA . VAL A 1 115 ? 15.251 -2.980 -5.853 1.00 84.38 115 VAL A CA 1
ATOM 927 C C . VAL A 1 115 ? 15.322 -3.792 -7.148 1.00 84.38 115 VAL A C 1
ATOM 929 O O . VAL A 1 115 ? 16.284 -3.650 -7.904 1.00 84.38 115 VAL A O 1
ATOM 932 N N . HIS A 1 116 ? 14.287 -4.581 -7.447 1.00 80.38 116 HIS A N 1
ATOM 933 C CA . HIS A 1 116 ? 14.215 -5.340 -8.697 1.00 80.38 116 HIS A CA 1
ATOM 934 C C . HIS A 1 116 ? 14.181 -4.442 -9.937 1.00 80.38 116 HIS A C 1
ATOM 936 O O . HIS A 1 116 ? 14.912 -4.697 -10.899 1.00 80.38 116 HIS A O 1
ATOM 942 N N . LEU A 1 117 ? 13.396 -3.364 -9.899 1.00 79.62 117 LEU A N 1
ATOM 943 C CA . LEU A 1 117 ? 13.328 -2.404 -10.991 1.00 79.62 117 LEU A CA 1
ATOM 944 C C . LEU A 1 117 ? 14.693 -1.744 -11.239 1.00 79.62 117 LEU A C 1
ATOM 946 O O . LEU A 1 117 ? 15.152 -1.707 -12.377 1.00 79.62 117 LEU A O 1
ATOM 950 N N . PHE A 1 118 ? 15.380 -1.273 -10.194 1.00 80.38 118 PHE A N 1
ATOM 951 C CA . PHE A 1 118 ? 16.694 -0.635 -10.319 1.00 80.38 118 PHE A CA 1
ATOM 952 C C . PHE A 1 118 ? 17.751 -1.581 -10.885 1.00 80.38 118 PHE A C 1
ATOM 954 O O . PHE A 1 118 ? 18.503 -1.176 -11.771 1.00 80.38 118 PHE A O 1
ATOM 961 N N . GLN A 1 119 ? 17.774 -2.842 -10.443 1.00 80.12 119 GLN A N 1
ATOM 962 C CA . GLN A 1 119 ? 18.654 -3.859 -11.027 1.00 80.12 119 GLN A CA 1
ATOM 963 C C . GLN A 1 119 ? 18.402 -4.014 -12.530 1.00 80.12 119 GLN A C 1
ATOM 965 O O . GLN A 1 119 ? 19.342 -4.100 -13.310 1.00 80.12 119 GLN A O 1
ATOM 970 N N . ARG A 1 120 ? 17.139 -3.992 -12.966 1.00 76.12 120 ARG A N 1
ATOM 971 C CA . ARG A 1 120 ? 16.783 -4.108 -14.388 1.00 76.12 120 ARG A CA 1
ATOM 972 C C . ARG A 1 120 ? 17.142 -2.871 -15.201 1.00 76.12 120 ARG A C 1
ATOM 974 O O . ARG A 1 120 ? 17.589 -3.007 -16.336 1.00 76.12 120 ARG A O 1
ATOM 981 N N . ILE A 1 121 ? 16.984 -1.680 -14.625 1.00 78.38 121 ILE A N 1
ATOM 982 C CA . ILE A 1 121 ? 17.316 -0.409 -15.284 1.00 78.38 121 ILE A CA 1
ATOM 983 C C . ILE A 1 121 ? 18.809 -0.323 -15.637 1.00 78.38 121 ILE A C 1
ATOM 985 O O . ILE A 1 121 ? 19.168 0.321 -16.623 1.00 78.38 121 ILE A O 1
ATOM 989 N N . GLN A 1 122 ? 19.686 -0.993 -14.885 1.00 78.81 122 GLN A N 1
ATOM 990 C CA . GLN A 1 122 ? 21.120 -1.028 -15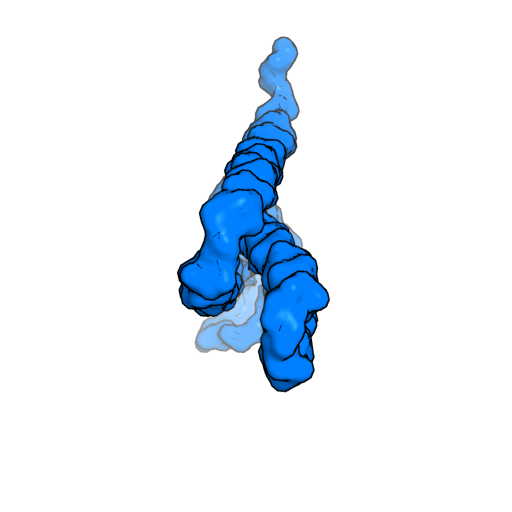.194 1.00 78.81 122 GLN A CA 1
ATOM 991 C C . GLN A 1 122 ? 21.429 -1.690 -16.544 1.00 78.81 122 GLN A C 1
ATOM 993 O O . GLN A 1 122 ? 22.405 -1.307 -17.184 1.00 78.81 122 GLN A O 1
ATOM 998 N N . TYR A 1 123 ? 20.580 -2.613 -17.005 1.00 77.31 123 TYR A N 1
ATOM 999 C CA . TYR A 1 123 ? 20.731 -3.299 -18.292 1.00 77.31 123 TYR A CA 1
ATOM 1000 C C . TYR A 1 123 ? 20.071 -2.558 -19.467 1.00 77.31 123 TYR A C 1
ATOM 1002 O O . TYR A 1 123 ? 20.127 -3.035 -20.597 1.00 77.31 123 TYR A O 1
ATOM 1010 N N . LEU A 1 124 ? 19.427 -1.414 -19.217 1.00 79.56 124 LEU A N 1
ATOM 1011 C CA . LEU A 1 124 ? 18.808 -0.596 -20.259 1.00 79.56 124 LEU A CA 1
ATOM 1012 C C . LEU A 1 124 ? 19.829 0.337 -20.913 1.00 79.56 124 LEU A C 1
ATOM 1014 O O . LEU A 1 124 ? 20.715 0.877 -20.246 1.00 79.56 124 LEU A O 1
ATOM 1018 N N . SER A 1 125 ? 19.652 0.584 -22.212 1.00 80.75 125 SER A N 1
ATOM 1019 C CA . SER A 1 125 ? 20.400 1.627 -22.919 1.00 80.75 125 SER A CA 1
ATOM 1020 C C . SER A 1 125 ? 20.017 3.025 -22.418 1.00 80.75 125 SER A C 1
ATOM 1022 O O . SER A 1 125 ? 18.935 3.226 -21.860 1.00 80.75 125 SER A O 1
ATOM 1024 N N . ASP A 1 126 ? 20.874 4.025 -22.643 1.00 81.38 126 ASP A N 1
ATOM 1025 C CA . ASP A 1 126 ? 20.616 5.410 -22.213 1.00 81.38 126 ASP A CA 1
ATOM 1026 C C . ASP A 1 126 ? 19.286 5.963 -22.737 1.00 81.38 126 ASP A C 1
ATOM 1028 O O . ASP A 1 126 ? 18.524 6.585 -21.994 1.00 81.38 126 ASP A O 1
ATOM 1032 N N . TRP A 1 127 ? 18.946 5.639 -23.985 1.00 75.56 127 TRP A N 1
ATOM 1033 C CA . TRP A 1 127 ? 17.665 5.998 -24.588 1.00 75.56 127 TRP A CA 1
ATOM 1034 C C . TRP A 1 127 ? 16.476 5.365 -23.862 1.00 75.56 127 TRP A C 1
ATOM 1036 O O . TRP A 1 127 ? 15.482 6.036 -23.598 1.00 75.56 127 TRP A O 1
ATOM 1046 N N . GLN A 1 128 ? 16.572 4.092 -23.478 1.00 74.06 128 GLN A N 1
ATOM 1047 C CA . GLN A 1 128 ? 15.513 3.411 -22.729 1.00 74.06 128 GLN A CA 1
ATOM 1048 C C . GLN A 1 128 ? 15.365 3.964 -21.302 1.00 74.06 128 GLN A C 1
ATOM 1050 O O . GLN A 1 128 ? 14.245 4.067 -20.799 1.00 74.06 128 GLN A O 1
ATOM 1055 N N . ARG A 1 129 ? 16.470 4.375 -20.664 1.00 74.94 129 ARG A N 1
ATOM 1056 C CA . ARG A 1 129 ? 16.455 5.061 -19.360 1.00 74.94 129 ARG A CA 1
ATOM 1057 C C . ARG A 1 129 ? 15.762 6.420 -19.428 1.00 74.94 129 ARG A C 1
ATOM 1059 O O . ARG A 1 129 ? 15.032 6.773 -18.506 1.00 74.94 129 ARG A O 1
ATOM 1066 N N . PHE A 1 130 ? 15.917 7.154 -20.526 1.00 76.00 130 PHE A N 1
ATOM 1067 C CA . PHE A 1 130 ? 15.224 8.427 -20.729 1.00 76.00 130 PHE A CA 1
ATOM 1068 C C . PHE A 1 130 ? 13.691 8.265 -20.748 1.00 76.00 130 PHE A C 1
ATOM 1070 O O . PHE A 1 130 ? 12.977 9.043 -20.117 1.00 76.00 130 PHE A O 1
ATOM 1077 N N . TYR A 1 131 ? 13.169 7.198 -21.364 1.00 73.19 131 TYR A N 1
ATOM 1078 C CA . TYR A 1 131 ? 11.726 6.902 -21.380 1.00 73.19 131 TYR A CA 1
ATOM 1079 C C . TYR A 1 131 ? 11.138 6.508 -20.014 1.00 73.19 131 TYR A C 1
ATOM 1081 O O . TYR A 1 131 ? 9.923 6.574 -19.831 1.00 73.19 131 TYR A O 1
ATOM 1089 N N . LEU A 1 132 ? 11.966 6.136 -19.034 1.00 73.50 132 LEU A N 1
ATOM 1090 C CA . LEU A 1 132 ? 11.521 5.871 -17.660 1.00 73.50 132 LEU A CA 1
ATOM 1091 C C . LEU A 1 132 ? 11.222 7.152 -16.873 1.00 73.50 132 LEU A C 1
ATOM 1093 O O . LEU A 1 132 ? 10.414 7.127 -15.944 1.00 73.50 132 LEU A O 1
ATOM 1097 N N . PHE A 1 133 ? 11.828 8.277 -17.253 1.00 71.06 133 PHE A N 1
ATOM 1098 C CA . PHE A 1 133 ? 11.640 9.563 -16.588 1.00 71.06 133 PHE A CA 1
ATOM 1099 C C . PHE A 1 133 ? 10.166 10.009 -16.512 1.00 71.06 133 PHE A C 1
ATOM 1101 O O . PHE A 1 133 ? 9.697 10.286 -15.405 1.00 71.06 133 PHE A O 1
ATOM 1108 N N . PRO A 1 134 ? 9.373 10.007 -17.607 1.00 73.62 134 PRO A N 1
ATOM 1109 C CA . PRO A 1 134 ? 7.953 10.353 -17.530 1.00 73.62 134 PRO A CA 1
ATOM 1110 C C . PRO A 1 134 ? 7.138 9.410 -16.634 1.00 73.62 134 PRO A C 1
ATOM 1112 O O . PRO A 1 134 ? 6.146 9.844 -16.055 1.00 73.62 134 PRO A O 1
ATOM 1115 N N . VAL A 1 135 ? 7.562 8.155 -16.442 1.00 71.00 135 VAL A N 1
ATOM 1116 C CA . VAL A 1 135 ? 6.892 7.219 -15.520 1.00 71.00 135 VAL A CA 1
ATOM 1117 C C . VAL A 1 135 ? 7.142 7.608 -14.060 1.00 71.00 135 VAL A C 1
ATOM 1119 O O . VAL A 1 135 ? 6.216 7.596 -13.251 1.00 71.00 135 VAL A O 1
ATOM 1122 N N . ILE A 1 136 ? 8.366 8.023 -13.724 1.00 70.88 136 ILE A N 1
ATOM 1123 C CA . ILE A 1 136 ? 8.704 8.552 -12.392 1.00 70.88 136 ILE A CA 1
ATOM 1124 C C . ILE A 1 136 ? 7.948 9.862 -12.128 1.00 70.88 136 ILE A C 1
ATOM 1126 O O . ILE A 1 136 ? 7.381 10.052 -11.053 1.00 70.88 136 ILE A O 1
ATOM 1130 N N . VAL A 1 137 ? 7.866 10.745 -13.125 1.00 72.12 137 VAL A N 1
ATOM 1131 C CA . VAL A 1 137 ? 7.085 11.988 -13.028 1.00 72.12 137 VAL A CA 1
ATOM 1132 C C . VAL A 1 137 ? 5.593 11.690 -12.846 1.00 72.12 137 VAL A C 1
ATOM 1134 O O . VAL A 1 137 ? 4.943 12.312 -12.005 1.00 72.12 137 VAL A O 1
ATOM 1137 N N . ALA A 1 138 ? 5.050 10.701 -13.561 1.00 72.25 138 ALA A N 1
ATOM 1138 C CA . ALA A 1 138 ? 3.671 10.254 -13.390 1.00 72.25 138 ALA A CA 1
ATOM 1139 C C . ALA A 1 138 ? 3.415 9.699 -11.978 1.00 72.25 138 ALA A C 1
ATOM 1141 O O . ALA A 1 138 ? 2.388 10.017 -11.383 1.00 72.25 138 ALA A O 1
ATOM 1142 N N . LEU A 1 139 ? 4.354 8.939 -11.401 1.00 70.62 139 LEU A N 1
ATOM 1143 C CA . LEU A 1 139 ? 4.280 8.464 -10.012 1.00 70.62 139 LEU A CA 1
ATOM 1144 C C . LEU A 1 139 ? 4.183 9.628 -9.011 1.00 70.62 139 LEU A C 1
ATOM 1146 O O . LEU A 1 139 ? 3.317 9.618 -8.132 1.00 70.62 139 LEU A O 1
ATOM 1150 N N . CYS A 1 140 ? 5.011 10.661 -9.183 1.00 72.38 140 CYS A N 1
ATOM 1151 C CA . CYS A 1 140 ? 4.966 11.876 -8.366 1.00 72.38 140 CYS A CA 1
ATOM 1152 C C . CYS A 1 140 ? 3.650 12.655 -8.544 1.00 72.38 140 CYS A C 1
ATOM 1154 O O . CYS A 1 140 ? 3.077 13.139 -7.567 1.00 72.38 140 CYS A O 1
ATOM 1156 N N . LEU A 1 141 ? 3.130 12.746 -9.772 1.00 75.06 141 LEU A N 1
ATOM 1157 C CA . LEU A 1 141 ? 1.844 13.389 -10.063 1.00 75.06 141 LEU A CA 1
ATOM 1158 C C . LEU A 1 141 ? 0.667 12.637 -9.437 1.00 75.06 141 LEU A C 1
ATOM 1160 O O . LEU A 1 141 ? -0.222 13.255 -8.857 1.00 75.06 141 LEU A O 1
ATOM 1164 N N . VAL A 1 142 ? 0.669 11.306 -9.499 1.00 73.56 142 VAL A N 1
ATOM 1165 C CA . VAL A 1 142 ? -0.350 10.473 -8.850 1.00 73.56 142 VAL A CA 1
ATOM 1166 C C . VAL A 1 142 ? -0.312 10.666 -7.334 1.00 73.56 142 VAL A C 1
ATOM 1168 O O . VAL A 1 142 ? -1.369 10.824 -6.721 1.00 73.56 142 VAL A O 1
ATOM 1171 N N . PHE A 1 143 ? 0.878 10.729 -6.725 1.00 72.00 143 PHE A N 1
ATOM 1172 C CA . PHE A 1 143 ? 1.022 11.061 -5.304 1.00 72.00 143 PHE A CA 1
ATOM 1173 C C . PHE A 1 143 ? 0.392 12.417 -4.970 1.00 72.00 143 PHE A C 1
ATOM 1175 O O . PHE A 1 143 ? -0.428 12.513 -4.051 1.00 72.00 143 PHE A O 1
ATOM 1182 N N . TYR A 1 144 ? 0.722 13.444 -5.758 1.00 74.06 144 TYR A N 1
ATOM 1183 C CA . TYR A 1 144 ? 0.182 14.790 -5.598 1.00 74.06 144 TYR A CA 1
ATOM 1184 C C . TYR A 1 144 ? -1.349 14.806 -5.700 1.00 74.06 144 TYR A C 1
ATOM 1186 O O . TYR A 1 144 ? -2.012 15.319 -4.802 1.00 74.06 144 TYR A O 1
ATOM 1194 N N . ILE A 1 145 ? -1.928 14.181 -6.730 1.00 76.88 145 ILE A N 1
ATOM 1195 C CA . ILE A 1 145 ? -3.382 14.108 -6.952 1.00 76.88 145 ILE A CA 1
ATOM 1196 C C . ILE A 1 145 ? -4.084 13.396 -5.787 1.00 76.88 145 ILE A C 1
ATOM 1198 O O . ILE A 1 145 ? -5.089 13.892 -5.271 1.00 76.88 145 ILE A O 1
ATOM 1202 N N . VAL A 1 146 ? -3.559 12.253 -5.333 1.00 72.19 146 VAL A N 1
ATOM 1203 C CA . VAL A 1 146 ? -4.163 11.475 -4.237 1.00 72.19 146 VAL A CA 1
ATOM 1204 C C . VAL A 1 146 ? -4.189 12.272 -2.932 1.00 72.19 146 VAL A C 1
ATOM 1206 O O . VAL A 1 146 ? -5.194 12.226 -2.215 1.00 72.19 146 VAL A O 1
ATOM 1209 N N . ILE A 1 147 ? -3.124 13.018 -2.629 1.00 72.31 147 ILE A N 1
ATOM 1210 C CA . ILE A 1 147 ? -3.064 13.876 -1.440 1.00 72.31 147 ILE A CA 1
ATOM 1211 C C . ILE A 1 147 ? -3.961 15.109 -1.614 1.00 72.31 147 ILE A C 1
ATOM 1213 O O . ILE A 1 147 ? -4.783 15.383 -0.738 1.00 72.31 147 ILE A O 1
ATOM 1217 N N . TYR A 1 148 ? -3.865 15.807 -2.748 1.00 76.00 148 TYR A N 1
ATOM 1218 C CA . TYR A 1 148 ? -4.584 17.052 -3.031 1.00 76.00 148 TYR A CA 1
ATOM 1219 C C . TYR A 1 148 ? -6.110 16.878 -3.011 1.00 76.00 148 TYR A C 1
ATOM 1221 O O . TYR A 1 148 ? -6.823 17.604 -2.319 1.00 76.00 148 TYR A O 1
ATOM 1229 N N . PHE A 1 149 ? -6.650 15.872 -3.705 1.00 70.88 149 PHE A N 1
ATOM 1230 C CA . PHE A 1 149 ? -8.104 15.660 -3.733 1.00 70.88 149 PHE A CA 1
ATOM 1231 C C . PHE A 1 149 ? -8.669 15.162 -2.399 1.00 70.88 149 PHE A C 1
ATOM 1233 O O . PHE A 1 149 ? -9.874 15.278 -2.154 1.00 70.88 149 PHE A O 1
ATOM 1240 N N . ARG A 1 150 ? -7.830 14.606 -1.519 1.00 66.56 150 ARG A N 1
ATOM 1241 C CA . ARG A 1 150 ? -8.262 14.169 -0.187 1.00 66.56 150 ARG A CA 1
ATOM 1242 C C . ARG A 1 150 ? -8.104 15.240 0.883 1.00 66.56 150 ARG A C 1
ATOM 1244 O O . ARG A 1 150 ? -8.927 15.245 1.796 1.00 66.56 150 ARG A O 1
ATOM 1251 N N . SER A 1 151 ? -7.146 16.159 0.752 1.00 65.94 151 SER A N 1
ATOM 1252 C CA . SER A 1 151 ? -7.066 17.339 1.619 1.00 65.94 151 SER A CA 1
ATOM 1253 C C . SER A 1 151 ? -8.243 18.284 1.368 1.00 65.94 151 SER A C 1
ATOM 1255 O O . SER A 1 151 ? -8.878 18.716 2.324 1.00 65.94 151 SER A O 1
ATOM 1257 N N . LYS A 1 152 ? -8.642 18.494 0.104 1.00 58.88 152 LYS A N 1
ATOM 1258 C CA . LYS A 1 152 ? -9.788 19.357 -0.239 1.00 58.88 152 LYS A CA 1
ATOM 1259 C C . LYS A 1 152 ? -11.140 18.831 0.262 1.00 58.88 152 LYS A C 1
ATOM 1261 O O . LYS A 1 152 ? -12.015 19.609 0.611 1.00 58.88 152 LYS A O 1
ATOM 1266 N N . LYS A 1 153 ? -11.316 17.507 0.354 1.00 56.53 153 LYS A N 1
ATOM 1267 C CA . LYS A 1 153 ? -12.525 16.891 0.943 1.00 56.53 153 LYS A CA 1
ATOM 1268 C C . LYS A 1 153 ? -12.588 16.999 2.475 1.00 56.53 153 LYS A C 1
ATOM 1270 O O . LYS A 1 153 ? -13.611 16.640 3.053 1.00 56.53 153 LYS A O 1
ATOM 1275 N N . ALA A 1 154 ? -11.513 17.428 3.142 1.00 52.00 154 ALA A N 1
ATOM 1276 C CA . ALA A 1 154 ? -11.485 17.609 4.594 1.00 52.00 154 ALA A CA 1
ATOM 1277 C C . ALA A 1 154 ? -11.996 18.990 5.048 1.00 52.00 154 ALA A C 1
ATOM 1279 O O . ALA A 1 154 ? -12.273 19.147 6.233 1.00 52.00 154 ALA A O 1
ATOM 1280 N N . THR A 1 155 ? -12.187 19.938 4.125 1.00 47.34 155 THR A N 1
ATOM 1281 C CA . THR A 1 155 ? -12.740 21.280 4.371 1.00 47.34 155 THR A CA 1
ATOM 1282 C C . THR A 1 155 ? -14.044 21.510 3.591 1.00 47.34 155 THR A C 1
ATOM 1284 O O . THR A 1 155 ? -14.042 22.208 2.580 1.00 47.34 155 THR A O 1
ATOM 1287 N N . PRO A 1 156 ? -15.186 20.940 4.015 1.00 45.69 156 PRO A N 1
ATOM 1288 C CA . PRO A 1 156 ? -16.487 21.426 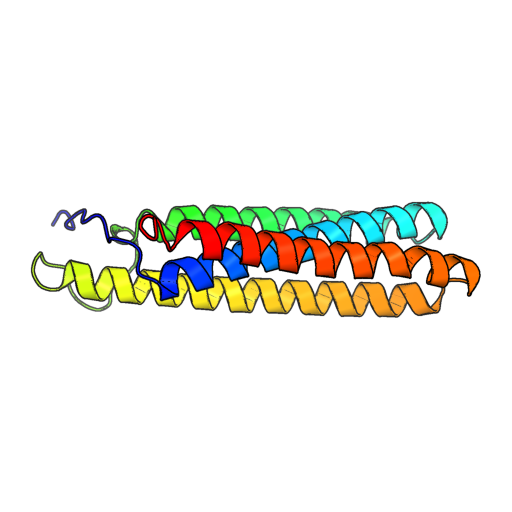3.579 1.00 45.69 156 PRO A CA 1
ATOM 1289 C C . PRO A 1 156 ? -16.910 22.575 4.511 1.00 45.69 156 PRO A C 1
ATOM 1291 O O . PRO A 1 156 ? -17.424 22.313 5.595 1.00 45.69 156 PRO A O 1
ATOM 1294 N N . GLY A 1 157 ? -16.644 23.830 4.132 1.00 51.66 157 GLY A N 1
ATOM 1295 C CA . GLY A 1 157 ? -17.141 25.001 4.878 1.00 51.66 157 GLY A CA 1
ATOM 1296 C C . GLY A 1 157 ? -16.184 26.189 4.990 1.00 51.66 157 GLY A C 1
ATOM 1297 O O . GLY A 1 157 ? -16.000 26.711 6.082 1.00 51.66 157 GLY A O 1
ATOM 1298 N N . ALA A 1 158 ? -15.560 26.601 3.889 1.00 41.09 158 ALA A N 1
ATOM 1299 C CA . ALA A 1 158 ? -14.945 27.924 3.791 1.00 41.09 158 ALA A CA 1
ATOM 1300 C C . ALA A 1 158 ? -15.460 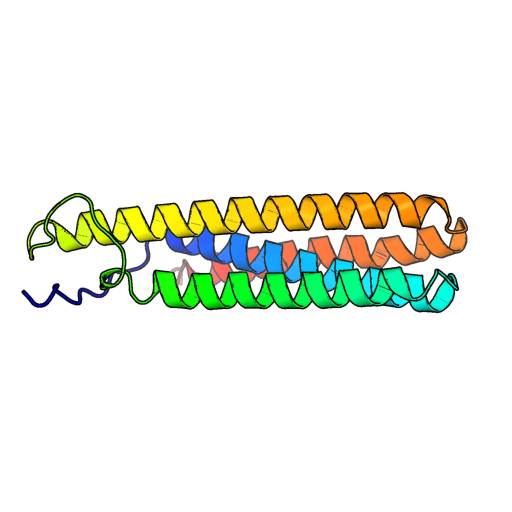28.589 2.508 1.00 41.09 158 ALA A C 1
ATOM 1302 O O . ALA A 1 158 ? -14.737 28.697 1.520 1.00 41.09 158 ALA A O 1
ATOM 1303 N N . GLU A 1 159 ? -16.751 28.910 2.527 1.00 39.84 159 GLU A N 1
ATOM 1304 C CA . GLU A 1 159 ? -17.349 30.003 1.758 1.00 39.84 159 GLU A CA 1
ATOM 1305 C C . GLU A 1 159 ? -17.818 31.053 2.765 1.00 39.84 159 GLU A C 1
ATOM 1307 O O . GLU A 1 159 ? -18.329 30.632 3.832 1.00 39.84 159 GLU A O 1
#

Radius of gyration: 20.0 Å; chains: 1; bounding box: 43×47×52 Å

Foldseek 3Di:
DQFDDDDADQDPVNLVLLLLLVLLLVLLVLLLVVVVVLCVVVVDDPVVNVVSVVLNVVSVCLNVVLVVCLRCLSPDDDPDDHDPVCPNVVSVVVNVVSSVVSSVVSVVSSVVSVVVSVVSLVVDDPVVVVVCVVSVVVSVVVSVVSVVVSVVVVDPDDD

pLDDT: mean 79.83, std 11.14, range [39.84, 92.94]